Protein AF-A0A6C0HUE5-F1 (afdb_monomer)

Structure (mmCIF, N/CA/C/O backbone):
data_AF-A0A6C0HUE5-F1
#
_entry.id   AF-A0A6C0HUE5-F1
#
loop_
_atom_site.group_PDB
_atom_site.id
_atom_site.type_symbol
_atom_site.label_atom_id
_atom_site.label_alt_id
_atom_site.label_comp_id
_atom_site.label_asym_id
_atom_site.label_entity_id
_atom_site.label_seq_id
_atom_site.pdbx_PDB_ins_code
_atom_site.Cartn_x
_atom_site.Cartn_y
_atom_site.Cartn_z
_atom_site.occupancy
_atom_site.B_iso_or_equiv
_atom_site.auth_seq_id
_atom_site.auth_comp_id
_atom_site.auth_asym_id
_atom_site.auth_atom_id
_atom_site.pdbx_PDB_model_num
ATOM 1 N N . MET A 1 1 ? 18.580 1.643 -13.483 1.00 59.56 1 MET A N 1
ATOM 2 C CA . MET A 1 1 ? 17.346 1.982 -12.738 1.00 59.56 1 MET A CA 1
ATOM 3 C C . MET A 1 1 ? 17.424 1.393 -11.347 1.00 59.56 1 MET A C 1
ATOM 5 O O . MET A 1 1 ? 17.675 0.200 -11.235 1.00 59.56 1 MET A O 1
ATOM 9 N N . ASN A 1 2 ? 17.230 2.206 -10.310 1.00 81.25 2 ASN A N 1
ATOM 10 C CA . ASN A 1 2 ? 17.408 1.802 -8.913 1.00 81.25 2 ASN A CA 1
ATOM 11 C C . ASN A 1 2 ? 16.126 1.152 -8.347 1.00 81.25 2 ASN A C 1
ATOM 13 O O . ASN A 1 2 ? 15.591 1.591 -7.337 1.00 81.25 2 ASN A O 1
ATOM 17 N N . HIS A 1 3 ? 15.592 0.142 -9.043 1.00 85.12 3 HIS A N 1
ATOM 18 C CA . HIS A 1 3 ? 14.321 -0.524 -8.712 1.00 85.12 3 HIS A CA 1
ATOM 19 C C . HIS A 1 3 ? 14.335 -1.198 -7.330 1.00 85.12 3 HIS A C 1
ATOM 21 O O . HIS A 1 3 ? 13.290 -1.304 -6.695 1.00 85.12 3 HIS A O 1
ATOM 27 N N . TYR A 1 4 ? 15.523 -1.524 -6.808 1.00 90.00 4 TYR A N 1
ATOM 28 C CA . TYR A 1 4 ? 15.733 -1.958 -5.424 1.00 90.00 4 TYR A CA 1
ATOM 29 C C . TYR A 1 4 ? 15.176 -0.985 -4.373 1.00 90.00 4 TYR A C 1
ATOM 31 O O . TYR A 1 4 ? 14.902 -1.395 -3.245 1.00 90.00 4 TYR A O 1
ATOM 39 N N . ILE A 1 5 ? 14.950 0.290 -4.724 1.00 93.00 5 ILE A N 1
ATOM 40 C CA . ILE A 1 5 ? 14.251 1.239 -3.850 1.00 93.00 5 ILE A CA 1
ATOM 41 C C . ILE A 1 5 ? 12.843 0.753 -3.485 1.00 93.00 5 ILE A C 1
ATOM 43 O O . ILE A 1 5 ? 12.375 1.002 -2.377 1.00 93.00 5 ILE A O 1
ATOM 47 N N . LEU A 1 6 ? 12.170 0.017 -4.372 1.00 93.38 6 LEU A N 1
ATOM 48 C CA . LEU A 1 6 ? 10.839 -0.518 -4.103 1.00 93.38 6 LEU A CA 1
ATOM 49 C C . LEU A 1 6 ? 10.877 -1.760 -3.224 1.00 93.38 6 LEU A C 1
ATOM 51 O O . LEU A 1 6 ? 10.038 -1.880 -2.333 1.00 93.38 6 LEU A O 1
ATOM 55 N N . SER A 1 7 ? 11.909 -2.598 -3.343 1.00 92.56 7 SER A N 1
ATOM 56 C CA . SER A 1 7 ? 12.183 -3.633 -2.340 1.00 92.56 7 SER A CA 1
ATOM 57 C C . SER A 1 7 ? 12.414 -3.011 -0.959 1.00 92.56 7 SER A C 1
ATOM 59 O O . SER A 1 7 ? 11.843 -3.473 0.024 1.00 92.56 7 SER A O 1
ATOM 61 N N . ALA A 1 8 ? 13.196 -1.929 -0.881 1.00 92.12 8 ALA A N 1
ATOM 62 C CA . ALA A 1 8 ? 13.482 -1.243 0.377 1.00 92.12 8 ALA A CA 1
ATOM 63 C C . ALA A 1 8 ? 12.236 -0.570 0.977 1.00 92.12 8 ALA A C 1
ATOM 65 O O . ALA A 1 8 ? 11.944 -0.754 2.155 1.00 92.12 8 ALA A O 1
ATOM 66 N N . THR A 1 9 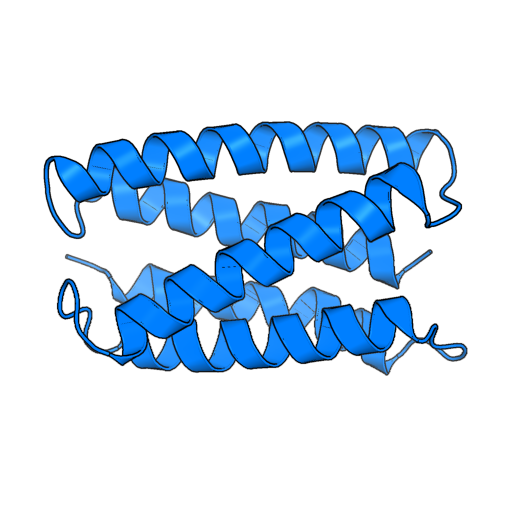? 11.463 0.172 0.182 1.00 94.56 9 THR A N 1
ATOM 67 C CA . THR A 1 9 ? 10.249 0.845 0.676 1.00 94.56 9 THR A CA 1
ATOM 68 C C . THR A 1 9 ? 9.117 -0.125 1.005 1.00 94.56 9 THR A C 1
ATOM 70 O O . THR A 1 9 ? 8.309 0.184 1.875 1.00 94.56 9 THR A O 1
ATOM 73 N N . SER A 1 10 ? 9.088 -1.325 0.416 1.00 93.69 10 SER A N 1
ATOM 74 C CA . SER A 1 10 ? 8.159 -2.390 0.834 1.00 93.69 10 SER A CA 1
ATOM 75 C C . SER A 1 10 ? 8.359 -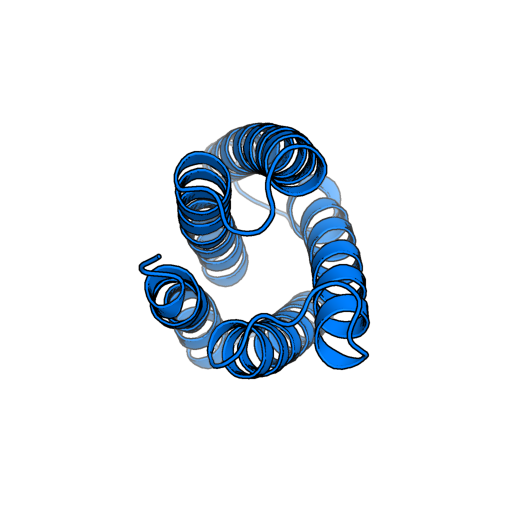2.783 2.299 1.00 93.69 10 SER A C 1
ATOM 77 O O . SER A 1 10 ? 7.400 -3.131 2.986 1.00 93.69 10 SER A O 1
ATOM 79 N N . LEU A 1 11 ? 9.585 -2.659 2.823 1.00 92.69 11 LEU A N 1
ATOM 80 C CA . LEU A 1 11 ? 9.874 -2.915 4.235 1.00 92.69 11 LEU A CA 1
ATOM 81 C C . LEU A 1 11 ? 9.232 -1.879 5.166 1.00 92.69 11 LEU A C 1
ATOM 83 O O . LEU A 1 11 ? 9.050 -2.171 6.344 1.00 92.69 11 LEU A O 1
ATOM 87 N N . PHE A 1 12 ? 8.810 -0.707 4.675 1.00 93.81 12 PHE A N 1
ATOM 88 C CA . PHE A 1 12 ? 8.047 0.241 5.495 1.00 93.81 12 PHE A CA 1
ATOM 89 C C . PHE A 1 12 ? 6.712 -0.340 5.960 1.00 93.81 12 PHE A C 1
ATOM 91 O O . PHE A 1 12 ? 6.191 0.082 6.988 1.00 93.81 12 PHE A O 1
ATOM 98 N N . LEU A 1 13 ? 6.167 -1.338 5.263 1.00 93.88 13 LEU A N 1
ATOM 99 C CA . LEU A 1 13 ? 4.965 -2.051 5.693 1.00 93.88 13 LEU A CA 1
ATOM 100 C C . LEU A 1 13 ? 5.211 -2.954 6.918 1.00 93.88 13 LEU A C 1
ATOM 102 O O . LEU A 1 13 ? 4.255 -3.435 7.521 1.00 93.88 13 LEU A O 1
ATOM 106 N N . LEU A 1 14 ? 6.464 -3.157 7.344 1.00 95.94 14 LEU A N 1
ATOM 107 C CA . LEU A 1 14 ? 6.767 -3.846 8.603 1.00 95.94 14 LEU A CA 1
ATOM 108 C C . LEU A 1 14 ? 6.405 -2.999 9.830 1.00 95.94 14 LEU A C 1
ATOM 110 O O . LEU A 1 14 ? 6.050 -3.565 10.862 1.00 95.94 14 LEU A O 1
ATOM 114 N N . PHE A 1 15 ? 6.440 -1.665 9.733 1.00 96.00 15 PHE A N 1
ATOM 115 C CA . PHE A 1 15 ? 6.060 -0.780 10.841 1.00 96.00 15 PHE A CA 1
ATOM 116 C C . PHE A 1 15 ? 4.608 -0.981 11.306 1.00 96.00 15 PHE A C 1
ATOM 118 O O . PHE A 1 15 ? 4.409 -1.244 12.493 1.00 96.00 15 PHE A O 1
ATOM 125 N N . PRO A 1 16 ? 3.583 -0.941 10.431 1.00 96.44 16 PRO A N 1
ATOM 126 C CA . PRO A 1 16 ? 2.219 -1.229 10.860 1.00 96.44 16 PRO A CA 1
ATOM 127 C C . PRO A 1 16 ? 2.061 -2.665 11.379 1.00 96.44 16 PRO A C 1
ATOM 129 O O . PRO A 1 16 ? 1.317 -2.879 12.333 1.00 96.44 16 PRO A O 1
ATOM 132 N N . LEU A 1 17 ? 2.785 -3.649 10.829 1.00 97.25 17 LEU A N 1
ATOM 133 C CA . LEU A 1 17 ? 2.762 -5.017 11.364 1.00 97.25 17 LEU A CA 1
ATOM 134 C C . LEU A 1 17 ? 3.315 -5.091 12.789 1.00 97.25 17 LEU A C 1
ATOM 136 O O . LEU A 1 17 ? 2.719 -5.751 13.638 1.00 97.25 17 LEU A O 1
ATOM 140 N N . PHE A 1 18 ? 4.408 -4.385 13.079 1.00 96.56 18 PHE A N 1
ATOM 141 C CA . PHE A 1 18 ? 4.941 -4.278 14.435 1.00 96.56 18 PHE A CA 1
ATOM 142 C C . PHE A 1 18 ? 3.893 -3.709 15.402 1.00 96.56 18 PHE A C 1
ATOM 144 O O . PHE A 1 18 ? 3.675 -4.274 16.475 1.00 96.56 18 PHE A O 1
ATOM 151 N N . THR A 1 19 ? 3.178 -2.651 15.006 1.00 95.88 19 THR A N 1
ATOM 152 C CA . THR A 1 19 ? 2.063 -2.101 15.795 1.00 95.88 19 THR A CA 1
ATOM 153 C C . THR A 1 19 ? 0.961 -3.137 16.024 1.00 95.88 19 THR A C 1
ATOM 155 O O . THR A 1 19 ? 0.513 -3.316 17.155 1.00 95.88 19 THR A O 1
ATOM 158 N N . PHE A 1 20 ? 0.553 -3.870 14.983 1.00 96.81 20 PHE A N 1
ATOM 159 C CA . PHE A 1 20 ? -0.468 -4.914 15.092 1.00 96.81 20 PHE A CA 1
ATOM 160 C C . PHE A 1 20 ? -0.068 -6.037 16.062 1.00 96.81 20 PHE A C 1
ATOM 162 O O . PHE A 1 20 ? -0.876 -6.461 16.891 1.00 96.81 20 PHE A O 1
ATOM 169 N N . PHE A 1 21 ? 1.175 -6.523 15.999 1.00 96.12 21 PHE A N 1
ATOM 170 C CA . PHE A 1 21 ? 1.621 -7.618 16.863 1.00 96.12 21 PHE A CA 1
ATOM 171 C C . PHE A 1 21 ? 1.663 -7.221 18.341 1.00 96.12 21 PHE A C 1
ATOM 173 O O . PHE A 1 21 ? 1.243 -8.022 19.181 1.00 96.12 21 PHE A O 1
ATOM 180 N N . ASN A 1 22 ? 2.063 -5.981 18.640 1.00 95.38 22 ASN A N 1
ATOM 181 C CA . ASN A 1 22 ? 2.097 -5.436 20.001 1.00 95.38 22 ASN A CA 1
ATOM 182 C C . ASN A 1 22 ? 0.713 -5.075 20.564 1.00 95.38 22 ASN A C 1
ATOM 184 O O . ASN A 1 22 ? 0.578 -4.837 21.764 1.00 95.38 22 ASN A O 1
ATOM 188 N N . LYS A 1 23 ? -0.332 -5.054 19.731 1.00 92.94 23 LYS A N 1
ATOM 189 C CA . LYS A 1 23 ? -1.701 -4.798 20.181 1.00 92.94 23 LYS A CA 1
ATOM 190 C C . LYS A 1 23 ? -2.231 -5.967 21.015 1.00 92.94 23 LYS A C 1
ATOM 192 O O . LYS A 1 23 ? -2.214 -7.117 20.566 1.00 92.94 23 LYS A O 1
ATOM 197 N N . ILE A 1 24 ? -2.751 -5.677 22.210 1.00 87.81 24 ILE A N 1
ATOM 198 C CA . ILE A 1 24 ? -3.288 -6.693 23.135 1.00 87.81 24 ILE A CA 1
ATOM 199 C C . ILE A 1 24 ? -4.578 -7.309 22.578 1.00 87.81 24 ILE A C 1
ATOM 201 O O . ILE A 1 24 ? -4.706 -8.529 22.512 1.00 87.81 24 ILE A O 1
ATOM 205 N N . GLN A 1 25 ? -5.520 -6.471 22.143 1.00 89.38 25 GLN A N 1
ATOM 206 C CA . GLN A 1 25 ? -6.795 -6.910 21.577 1.00 89.38 25 GLN A CA 1
ATOM 207 C C . GLN A 1 25 ? -6.762 -6.777 20.059 1.00 89.38 25 GLN A C 1
ATOM 209 O O . GLN A 1 25 ? -6.651 -5.673 19.535 1.00 89.38 25 GLN A O 1
ATOM 214 N N . LYS A 1 26 ? -6.854 -7.904 19.354 1.00 90.31 26 LYS A N 1
ATOM 215 C CA . LYS A 1 26 ? -6.813 -7.953 17.890 1.00 90.31 26 LYS A CA 1
ATOM 216 C C . LYS A 1 26 ? -8.217 -8.193 17.351 1.00 90.31 26 LYS A C 1
ATOM 218 O O . LYS A 1 26 ? -8.880 -9.144 17.759 1.00 90.31 26 LYS A O 1
ATOM 223 N N . ASN A 1 27 ? -8.664 -7.354 16.424 1.00 93.12 27 ASN A N 1
ATOM 224 C CA . ASN A 1 27 ? -9.916 -7.577 15.706 1.00 93.12 27 ASN A CA 1
ATOM 225 C C . ASN A 1 27 ? -9.694 -8.563 14.537 1.00 93.12 27 ASN A C 1
ATOM 227 O O . ASN A 1 27 ? -8.612 -8.602 13.943 1.00 93.12 27 ASN A O 1
ATOM 231 N N . ILE A 1 28 ? -10.715 -9.346 14.168 1.00 95.44 28 ILE A N 1
ATOM 232 C CA . ILE A 1 28 ? -10.674 -10.215 12.983 1.00 95.44 28 ILE A CA 1
ATOM 233 C C . ILE A 1 28 ? -10.357 -9.428 11.704 1.00 95.44 28 ILE A C 1
ATOM 235 O O . ILE A 1 28 ? -9.526 -9.870 10.914 1.00 95.44 28 ILE A O 1
ATOM 239 N N . TYR A 1 29 ? -10.923 -8.230 11.528 1.00 96.62 29 TYR A N 1
ATOM 240 C CA . TYR A 1 29 ? -10.642 -7.395 10.357 1.00 96.62 29 TYR A CA 1
ATOM 241 C C . TYR A 1 29 ? -9.188 -6.910 10.338 1.00 96.62 29 TYR A C 1
ATOM 243 O O . TYR A 1 29 ? -8.543 -6.927 9.293 1.00 96.62 29 TYR A O 1
ATOM 251 N N . GLU A 1 30 ? -8.632 -6.550 11.496 1.00 95.94 30 GLU A N 1
ATOM 252 C CA . GLU A 1 30 ? -7.217 -6.173 11.617 1.00 95.94 30 GLU A CA 1
ATOM 253 C C . GLU A 1 30 ? -6.298 -7.353 11.330 1.00 95.94 30 GLU A C 1
ATOM 255 O O . GLU A 1 30 ? -5.267 -7.189 10.689 1.00 95.94 30 GLU A O 1
ATOM 260 N N . THR A 1 31 ? -6.699 -8.548 11.761 1.00 96.94 31 THR A N 1
ATOM 261 C CA . THR A 1 31 ? -5.959 -9.787 11.516 1.00 96.94 31 THR A CA 1
ATOM 262 C C . THR A 1 31 ? -5.931 -10.122 10.025 1.00 96.94 31 THR A C 1
ATOM 264 O O . THR A 1 31 ? -4.876 -10.462 9.493 1.00 96.94 31 THR A O 1
ATOM 267 N N . ILE A 1 32 ? -7.059 -9.956 9.325 1.00 97.94 32 ILE A N 1
ATOM 268 C CA . ILE A 1 32 ? -7.131 -10.101 7.865 1.00 97.94 32 ILE A CA 1
ATOM 269 C C . ILE A 1 32 ? -6.247 -9.051 7.180 1.00 97.94 32 ILE A C 1
ATOM 271 O O . ILE A 1 32 ? -5.446 -9.405 6.316 1.00 97.94 32 ILE A O 1
ATOM 275 N N . LEU A 1 33 ? -6.333 -7.779 7.590 1.00 97.31 33 LEU A N 1
ATOM 276 C CA . LEU A 1 33 ? -5.505 -6.706 7.032 1.00 97.31 33 LEU A CA 1
ATOM 277 C C . LEU A 1 33 ? -4.006 -6.964 7.249 1.00 97.31 33 LEU A C 1
ATOM 279 O O . LEU A 1 33 ? -3.214 -6.775 6.330 1.00 97.31 33 LEU A O 1
ATOM 283 N N . ALA A 1 34 ? -3.608 -7.433 8.433 1.00 97.75 34 ALA A N 1
ATOM 284 C CA . ALA A 1 34 ? -2.227 -7.799 8.730 1.00 97.75 34 ALA A CA 1
ATOM 285 C C . ALA A 1 34 ? -1.750 -8.977 7.864 1.00 97.75 34 ALA A C 1
ATOM 287 O O . ALA A 1 34 ? -0.652 -8.928 7.312 1.00 97.75 34 ALA A O 1
ATOM 288 N N . GLY A 1 35 ? -2.584 -10.004 7.673 1.00 98.06 35 GLY A N 1
ATOM 289 C CA . GLY A 1 35 ? -2.283 -11.113 6.763 1.00 98.06 35 GLY A CA 1
ATOM 290 C C . GLY A 1 35 ? -2.086 -10.650 5.316 1.00 98.06 35 GLY A C 1
ATOM 291 O O . GLY A 1 35 ? -1.115 -11.032 4.665 1.00 98.06 35 GLY A O 1
ATOM 292 N N . LEU A 1 36 ? -2.959 -9.763 4.835 1.00 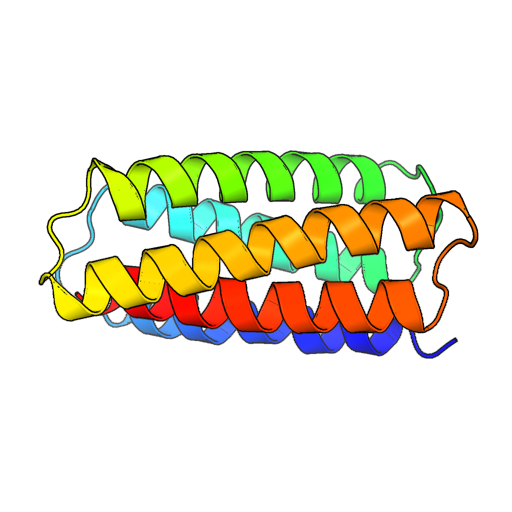97.94 36 LEU A N 1
ATOM 293 C CA . LEU A 1 36 ? -2.847 -9.143 3.514 1.00 97.94 36 LEU A CA 1
ATOM 294 C C . LEU A 1 36 ? -1.558 -8.317 3.366 1.00 97.94 36 LEU A C 1
ATOM 296 O O . LEU A 1 36 ? -0.879 -8.422 2.345 1.00 97.94 36 LEU A O 1
ATOM 300 N N . LEU A 1 37 ? -1.169 -7.552 4.392 1.00 97.06 37 LEU A N 1
ATOM 301 C CA . LEU A 1 37 ? 0.099 -6.817 4.408 1.00 97.06 37 LEU A CA 1
ATOM 302 C C . LEU A 1 37 ? 1.312 -7.748 4.325 1.00 97.06 37 LEU A C 1
ATOM 304 O O . LEU A 1 37 ? 2.221 -7.466 3.550 1.00 97.06 37 LEU A O 1
ATOM 308 N N . ILE A 1 38 ? 1.324 -8.863 5.062 1.00 97.88 38 ILE A N 1
ATOM 309 C CA . ILE A 1 38 ? 2.407 -9.858 4.977 1.00 97.88 38 ILE A CA 1
ATOM 310 C C . ILE A 1 38 ? 2.522 -10.398 3.547 1.00 97.88 38 ILE A C 1
ATOM 312 O O . ILE A 1 38 ? 3.624 -10.450 3.001 1.00 97.88 38 ILE A O 1
ATOM 316 N N . ILE A 1 39 ? 1.396 -10.753 2.920 1.00 97.69 39 ILE A N 1
ATOM 317 C CA . ILE A 1 39 ? 1.382 -11.241 1.535 1.00 97.69 39 ILE A CA 1
ATOM 318 C C . ILE A 1 39 ? 1.938 -10.178 0.578 1.00 97.69 39 ILE A C 1
ATOM 320 O O . ILE A 1 39 ? 2.800 -10.501 -0.237 1.00 97.69 39 ILE A O 1
ATOM 324 N N . ASN A 1 40 ? 1.512 -8.916 0.705 1.00 96.75 40 ASN A N 1
ATOM 325 C CA . ASN A 1 40 ? 2.025 -7.827 -0.132 1.00 96.75 40 ASN A CA 1
ATOM 326 C C . AS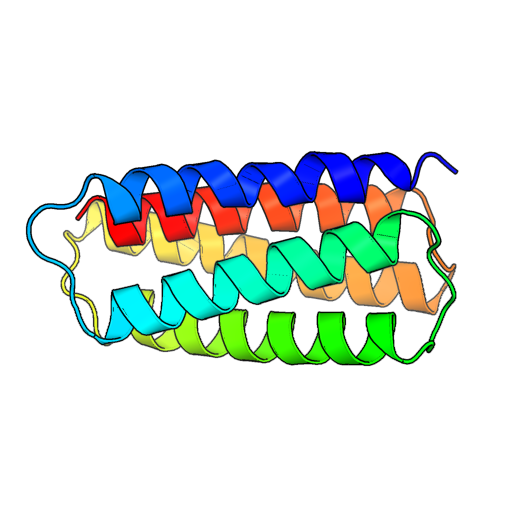N A 1 40 ? 3.527 -7.610 0.057 1.00 96.75 40 ASN A C 1
ATOM 328 O O . ASN A 1 40 ? 4.230 -7.419 -0.925 1.00 96.75 40 ASN A O 1
ATOM 332 N N . ILE A 1 41 ? 4.041 -7.660 1.291 1.00 96.50 41 ILE A N 1
ATOM 333 C CA . ILE A 1 41 ? 5.482 -7.510 1.544 1.00 96.50 41 ILE A CA 1
ATOM 334 C C . ILE A 1 41 ? 6.258 -8.608 0.826 1.00 96.50 41 ILE A C 1
ATOM 336 O O . ILE A 1 41 ? 7.234 -8.314 0.143 1.00 96.50 41 ILE A O 1
ATOM 340 N N . LEU A 1 42 ? 5.825 -9.865 0.956 1.00 96.31 42 LEU A N 1
ATOM 341 C CA . LEU A 1 42 ? 6.501 -10.997 0.327 1.00 96.31 42 LEU A CA 1
ATOM 342 C C . LEU A 1 42 ? 6.460 -10.899 -1.202 1.00 96.31 42 LEU A C 1
ATOM 344 O O . LEU A 1 42 ? 7.499 -11.035 -1.845 1.00 96.31 42 LEU A O 1
ATOM 348 N N . LEU A 1 43 ? 5.285 -10.643 -1.785 1.00 96.12 43 LEU A N 1
ATOM 349 C CA . LEU A 1 43 ? 5.120 -10.543 -3.237 1.00 96.12 43 LEU A CA 1
ATOM 350 C C . LEU A 1 43 ? 5.877 -9.347 -3.817 1.00 96.12 43 LEU A C 1
ATOM 352 O O . LEU A 1 43 ? 6.628 -9.526 -4.775 1.00 96.12 43 LEU A O 1
ATOM 356 N N . SER A 1 44 ? 5.745 -8.172 -3.204 1.00 94.56 44 SER A N 1
ATOM 357 C CA . SER A 1 44 ? 6.416 -6.949 -3.642 1.00 94.56 44 SER A CA 1
ATOM 358 C C . SER A 1 44 ? 7.935 -7.090 -3.519 1.00 94.56 44 SER A C 1
ATOM 360 O O . SER A 1 44 ? 8.667 -6.796 -4.462 1.00 94.56 44 SER A O 1
ATOM 362 N N . PHE A 1 45 ? 8.445 -7.656 -2.418 1.00 93.38 45 PHE A N 1
ATOM 363 C CA . PHE A 1 45 ? 9.881 -7.900 -2.265 1.00 93.38 45 PHE A CA 1
ATOM 364 C C . PHE A 1 45 ? 10.413 -8.887 -3.314 1.00 93.38 45 PHE A C 1
ATOM 366 O O . PHE A 1 45 ? 11.411 -8.591 -3.971 1.00 93.38 45 PHE A O 1
ATOM 373 N N . LEU A 1 46 ? 9.734 -10.024 -3.520 1.00 93.12 46 LEU A N 1
ATOM 374 C CA . LEU A 1 46 ? 10.104 -11.013 -4.542 1.00 93.12 46 LEU A CA 1
ATOM 375 C C . LEU A 1 46 ? 10.079 -10.419 -5.953 1.00 93.12 46 LEU A C 1
ATOM 377 O O . LEU A 1 46 ? 10.960 -10.708 -6.761 1.00 93.12 46 LEU A O 1
ATOM 381 N N . PHE A 1 47 ? 9.082 -9.587 -6.246 1.00 95.25 47 PHE A N 1
ATOM 382 C CA . PHE A 1 47 ? 8.937 -8.942 -7.540 1.00 95.25 47 PHE A CA 1
ATOM 383 C C . PHE A 1 47 ? 10.033 -7.904 -7.795 1.00 95.25 47 PHE A C 1
ATOM 385 O O . PHE A 1 47 ? 10.691 -7.942 -8.835 1.00 95.25 47 PHE A O 1
ATOM 392 N N . TRP A 1 48 ? 10.274 -7.002 -6.843 1.00 94.88 48 TRP A N 1
ATOM 393 C CA . TRP A 1 48 ? 11.200 -5.887 -7.029 1.00 94.88 48 TRP A CA 1
ATOM 394 C C . TRP A 1 48 ? 12.679 -6.278 -6.977 1.00 94.88 48 TRP A C 1
ATOM 396 O O . TRP A 1 48 ? 13.512 -5.462 -7.351 1.00 94.88 48 TRP A O 1
ATOM 406 N N . ILE A 1 49 ? 13.028 -7.515 -6.602 1.00 92.31 49 ILE A N 1
ATOM 407 C CA . ILE A 1 49 ? 14.388 -8.049 -6.812 1.00 92.31 49 ILE A CA 1
ATOM 408 C C . ILE A 1 49 ? 14.696 -8.206 -8.308 1.00 92.31 49 ILE A C 1
ATOM 410 O O . ILE A 1 49 ? 15.835 -8.011 -8.726 1.00 92.31 49 ILE A O 1
ATOM 414 N N . ASN A 1 50 ? 13.698 -8.570 -9.119 1.00 93.25 50 ASN A N 1
ATOM 415 C CA . ASN A 1 50 ? 13.851 -8.747 -10.560 1.00 93.25 50 ASN A CA 1
ATOM 416 C C . ASN A 1 50 ? 12.534 -8.396 -11.286 1.00 93.25 50 ASN A C 1
ATOM 418 O O . ASN A 1 50 ? 11.731 -9.292 -11.578 1.00 93.25 50 ASN A O 1
ATOM 422 N N . PRO A 1 51 ? 12.283 -7.101 -11.563 1.00 92.69 51 PRO A N 1
ATOM 423 C CA . PRO A 1 51 ? 10.977 -6.611 -11.999 1.00 92.69 51 PRO A CA 1
ATOM 424 C C . PRO A 1 51 ? 10.711 -6.900 -13.483 1.00 92.69 51 PRO A C 1
ATOM 426 O O . PRO A 1 51 ? 10.813 -6.029 -14.352 1.00 92.69 51 PRO A O 1
ATOM 429 N N . ILE A 1 52 ? 10.337 -8.147 -13.774 1.00 93.88 52 ILE A N 1
ATOM 430 C CA . ILE A 1 52 ? 9.901 -8.586 -15.103 1.00 93.88 52 ILE A CA 1
ATOM 431 C C . ILE A 1 52 ? 8.428 -8.211 -15.297 1.00 93.88 52 ILE A C 1
ATOM 433 O O . ILE A 1 52 ? 7.544 -8.696 -14.584 1.00 93.88 52 ILE A O 1
ATOM 437 N N . GLU A 1 53 ? 8.148 -7.363 -16.286 1.00 93.00 53 GLU A N 1
ATOM 438 C CA . GLU A 1 53 ? 6.788 -6.921 -16.594 1.00 93.00 53 GLU A CA 1
ATOM 439 C C . GLU A 1 53 ? 5.861 -8.117 -16.899 1.00 93.00 53 GLU A C 1
ATOM 441 O O . GLU A 1 53 ? 6.255 -9.096 -17.530 1.00 93.00 53 GLU A O 1
ATOM 446 N N . LYS A 1 54 ? 4.602 -8.041 -16.442 1.00 92.06 54 LYS A N 1
ATOM 447 C CA . LYS A 1 54 ? 3.536 -9.043 -16.639 1.00 92.06 54 LYS A CA 1
ATOM 448 C C . LYS A 1 54 ? 3.881 -10.493 -16.246 1.00 92.06 54 LYS A C 1
ATOM 450 O O . LYS A 1 54 ? 3.114 -11.400 -16.586 1.00 92.06 54 LYS A O 1
ATOM 455 N N . CYS A 1 55 ? 4.964 -10.730 -15.503 1.00 95.06 55 CYS A N 1
ATOM 456 C CA . CYS A 1 55 ? 5.273 -12.050 -14.962 1.00 95.06 55 CYS A CA 1
ATOM 457 C C . CYS A 1 55 ? 4.220 -12.483 -13.924 1.00 95.06 55 CYS A C 1
ATOM 459 O O . CYS A 1 55 ? 3.391 -11.688 -13.470 1.00 95.06 55 CYS A O 1
ATOM 461 N N . PHE A 1 56 ? 4.227 -13.761 -13.547 1.00 96.19 56 PHE A N 1
ATOM 462 C CA . PHE A 1 56 ? 3.250 -14.298 -12.598 1.00 96.19 56 PHE A CA 1
ATOM 463 C C . PHE A 1 56 ? 3.273 -13.560 -11.248 1.00 96.19 56 PHE A C 1
ATOM 465 O O . PHE A 1 56 ? 2.219 -13.158 -10.760 1.00 96.19 56 PHE A O 1
ATOM 472 N N . VAL A 1 57 ? 4.467 -13.306 -10.699 1.00 96.62 57 VAL A N 1
ATOM 473 C CA . VAL A 1 57 ? 4.634 -12.598 -9.417 1.00 96.62 57 VAL A CA 1
ATOM 474 C C . VAL A 1 57 ? 4.119 -11.161 -9.510 1.00 96.62 57 VAL A C 1
ATOM 476 O O . VAL A 1 57 ? 3.367 -10.744 -8.641 1.00 96.62 57 VAL A O 1
ATOM 479 N N . HIS A 1 58 ? 4.415 -10.444 -10.599 1.00 94.44 58 HIS A N 1
ATOM 480 C CA . HIS A 1 58 ? 3.893 -9.093 -10.840 1.00 94.44 58 HIS A CA 1
ATOM 481 C C . HIS A 1 58 ? 2.357 -9.063 -10.850 1.00 94.44 58 HIS A C 1
ATOM 483 O O . HIS A 1 58 ? 1.732 -8.193 -10.246 1.00 94.44 58 HIS A O 1
ATOM 489 N N . LYS A 1 59 ? 1.720 -10.034 -11.518 1.00 95.56 59 LYS A N 1
ATOM 490 C CA . LYS A 1 59 ? 0.253 -10.124 -11.548 1.00 95.56 59 LYS A CA 1
ATOM 491 C C . LYS A 1 59 ? -0.320 -10.379 -10.156 1.00 95.56 59 LYS A C 1
ATOM 493 O O . LYS A 1 59 ? -1.308 -9.744 -9.798 1.00 95.56 59 LYS A O 1
ATOM 498 N N . LEU A 1 60 ? 0.284 -11.287 -9.387 1.00 97.31 60 LEU A N 1
ATOM 499 C CA . LEU A 1 60 ? -0.147 -11.564 -8.017 1.00 97.31 60 LEU A CA 1
ATOM 500 C C . LEU A 1 60 ? 0.026 -10.345 -7.112 1.00 97.31 60 LEU A C 1
ATOM 502 O O . LEU A 1 60 ? -0.926 -9.984 -6.427 1.00 97.31 60 LEU A O 1
ATOM 506 N N . ASP A 1 61 ? 1.187 -9.693 -7.151 1.00 95.25 61 ASP A N 1
ATOM 507 C CA . ASP A 1 61 ? 1.474 -8.476 -6.387 1.00 95.25 61 ASP A CA 1
ATOM 508 C C . ASP A 1 61 ? 0.420 -7.392 -6.657 1.00 95.25 61 ASP A C 1
ATOM 510 O O . ASP A 1 61 ? -0.237 -6.894 -5.742 1.00 95.25 61 ASP A O 1
ATOM 514 N N . GLY A 1 62 ? 0.122 -7.132 -7.934 1.00 93.94 62 GLY A N 1
ATOM 515 C CA . GLY A 1 62 ? -0.913 -6.176 -8.322 1.00 93.94 62 GLY A CA 1
ATOM 516 C C . GLY A 1 62 ? -2.335 -6.569 -7.891 1.00 93.94 62 GLY A C 1
ATOM 517 O O . GLY A 1 62 ? -3.150 -5.689 -7.603 1.00 93.94 62 GLY A O 1
ATOM 518 N N . ILE A 1 63 ? -2.669 -7.864 -7.849 1.00 96.38 63 ILE A N 1
ATOM 519 C CA . ILE A 1 63 ? -3.981 -8.348 -7.384 1.00 96.38 63 ILE A CA 1
ATOM 520 C C . ILE A 1 63 ? -4.104 -8.176 -5.869 1.00 96.38 63 ILE A C 1
ATOM 522 O O . ILE A 1 63 ? -5.065 -7.563 -5.400 1.00 96.38 63 ILE A O 1
ATOM 526 N N . PHE A 1 64 ? -3.135 -8.684 -5.107 1.00 97.31 64 PHE A N 1
ATOM 527 C CA . PHE A 1 64 ? -3.161 -8.610 -3.649 1.00 97.31 64 PHE A CA 1
ATOM 528 C C . PHE A 1 64 ? -3.042 -7.170 -3.152 1.00 97.31 64 PHE A C 1
ATOM 530 O O . PHE A 1 64 ? -3.776 -6.801 -2.234 1.00 97.31 64 PHE A O 1
ATOM 537 N N . GLY A 1 65 ? -2.262 -6.317 -3.822 1.00 94.94 65 GLY A N 1
ATOM 538 C CA . GLY A 1 65 ? -2.212 -4.885 -3.538 1.00 94.94 65 GLY A CA 1
ATOM 539 C C . GLY A 1 65 ? -3.585 -4.214 -3.666 1.00 94.94 65 GLY A C 1
ATOM 540 O O . GLY A 1 65 ? -4.003 -3.487 -2.765 1.00 94.94 65 GLY A O 1
ATOM 541 N N . LYS A 1 66 ? -4.350 -4.517 -4.727 1.00 95.44 66 LYS A N 1
ATOM 542 C CA . LYS A 1 66 ? -5.716 -3.987 -4.918 1.00 95.44 66 LYS A CA 1
ATOM 543 C C . LYS A 1 66 ? -6.704 -4.525 -3.888 1.00 95.44 66 LYS A C 1
ATOM 545 O O . LYS A 1 66 ? -7.470 -3.743 -3.332 1.00 95.44 66 LYS A O 1
ATOM 550 N N . ILE A 1 67 ? -6.681 -5.832 -3.615 1.00 97.44 67 ILE A N 1
ATOM 551 C CA . ILE A 1 67 ? -7.536 -6.451 -2.586 1.00 97.44 67 ILE A CA 1
ATOM 552 C C . ILE A 1 67 ? -7.272 -5.792 -1.231 1.00 97.44 67 ILE A C 1
ATOM 554 O O . ILE A 1 67 ? -8.207 -5.386 -0.544 1.00 97.44 67 ILE A O 1
ATOM 558 N N . SER A 1 68 ? -5.998 -5.631 -0.883 1.00 96.31 68 SER A N 1
ATOM 559 C CA . SER A 1 68 ? -5.567 -5.013 0.369 1.00 96.31 68 SER A CA 1
ATOM 560 C C . SER A 1 68 ? -5.997 -3.564 0.459 1.00 96.31 68 SER A C 1
ATOM 562 O O . SER A 1 68 ? -6.511 -3.149 1.491 1.00 96.31 68 SER A O 1
ATOM 564 N N . PHE A 1 69 ? -5.847 -2.807 -0.627 1.00 95.00 69 PHE A N 1
ATOM 565 C CA . PHE A 1 69 ? -6.270 -1.417 -0.678 1.00 95.00 69 PHE A CA 1
ATOM 566 C C . PHE A 1 69 ? -7.787 -1.271 -0.504 1.00 95.00 69 PHE A C 1
ATOM 568 O O . PHE A 1 69 ? -8.234 -0.454 0.300 1.00 95.00 69 PHE A O 1
ATOM 575 N N . VAL A 1 70 ? -8.591 -2.088 -1.192 1.00 96.44 70 VAL A N 1
ATOM 576 C CA . VAL A 1 70 ? -10.057 -2.069 -1.052 1.00 96.44 70 VAL A CA 1
ATOM 577 C C . VAL A 1 70 ? -10.471 -2.453 0.366 1.00 96.44 70 VAL A C 1
ATOM 579 O O . VAL A 1 70 ? -11.268 -1.746 0.984 1.00 96.44 70 VAL A O 1
ATOM 582 N N . PHE A 1 71 ? -9.901 -3.533 0.904 1.00 97.06 71 PHE A N 1
ATOM 583 C CA . PHE A 1 71 ? -10.197 -3.992 2.256 1.00 97.06 71 PHE A CA 1
ATOM 584 C C . PHE A 1 71 ? -9.824 -2.940 3.303 1.00 97.06 71 PHE A C 1
ATOM 586 O O . PHE A 1 71 ? -10.648 -2.608 4.152 1.00 97.06 71 PHE A O 1
ATOM 593 N N . PHE A 1 72 ? -8.618 -2.371 3.205 1.00 95.12 72 PHE A N 1
ATOM 594 C CA . PHE A 1 72 ? -8.167 -1.259 4.037 1.00 95.12 72 PHE A CA 1
ATOM 595 C C . PHE A 1 72 ? -9.160 -0.095 3.989 1.00 95.12 72 PHE A C 1
ATOM 597 O O . PHE A 1 72 ? -9.588 0.392 5.027 1.00 95.12 72 PHE A O 1
ATOM 604 N N . SER A 1 73 ? -9.573 0.316 2.792 1.00 94.62 73 SER A N 1
ATOM 605 C CA . SER A 1 73 ? -10.449 1.477 2.612 1.00 94.62 73 SER A CA 1
ATOM 606 C C . SER A 1 73 ? -11.808 1.274 3.272 1.00 94.62 73 SER A C 1
ATOM 608 O O . SER A 1 73 ? -12.277 2.142 4.004 1.00 94.62 73 SER A O 1
ATOM 610 N N . ILE A 1 74 ? -12.424 0.107 3.063 1.00 96.00 74 ILE A N 1
ATOM 611 C CA . ILE A 1 74 ? -13.713 -0.231 3.674 1.00 96.00 74 ILE A CA 1
ATOM 612 C C . ILE A 1 74 ? -13.561 -0.329 5.192 1.00 96.00 74 ILE A C 1
ATOM 614 O O . ILE A 1 74 ? -14.315 0.302 5.933 1.00 96.00 74 ILE A O 1
ATOM 618 N N . TYR A 1 75 ? -12.577 -1.095 5.664 1.00 95.75 75 TYR A N 1
ATOM 619 C CA . TYR A 1 75 ? -12.396 -1.322 7.088 1.00 95.75 75 TYR A CA 1
ATOM 620 C C . TYR A 1 75 ? -12.070 -0.022 7.828 1.00 95.75 75 TYR A C 1
ATOM 622 O O . TYR A 1 75 ? -12.814 0.368 8.721 1.00 95.75 75 TYR A O 1
ATOM 630 N N . THR A 1 76 ? -11.009 0.680 7.440 1.00 93.38 76 THR A N 1
ATOM 631 C CA . THR A 1 76 ? -10.513 1.857 8.158 1.00 93.38 76 THR A CA 1
ATOM 632 C C . THR A 1 76 ? -11.458 3.052 8.060 1.00 93.38 76 THR A C 1
ATOM 634 O O . THR A 1 76 ? -11.648 3.749 9.052 1.00 93.38 76 THR A O 1
ATOM 637 N N . LEU A 1 77 ? -12.049 3.325 6.890 1.00 93.56 77 LEU A N 1
ATOM 638 C CA . LEU A 1 77 ? -12.846 4.545 6.704 1.00 93.56 77 LEU A CA 1
ATOM 639 C C . LEU A 1 77 ? -14.317 4.370 7.098 1.00 93.56 77 LEU A C 1
ATOM 641 O O . LEU A 1 77 ? -14.956 5.352 7.493 1.00 93.56 77 LEU A O 1
ATOM 645 N N . LEU A 1 78 ? -14.868 3.156 6.974 1.00 94.19 78 LEU A N 1
ATOM 646 C CA . LEU A 1 78 ? -16.309 2.918 7.127 1.00 94.19 78 LEU A CA 1
ATOM 647 C C . LEU A 1 78 ? -16.666 2.079 8.354 1.00 94.19 78 LEU A C 1
ATOM 649 O O . LEU A 1 78 ? -17.681 2.363 8.982 1.00 94.19 78 LEU A O 1
ATOM 653 N N . ILE A 1 79 ? -15.872 1.056 8.684 1.00 94.75 79 ILE A N 1
ATOM 654 C CA . ILE A 1 79 ? -16.216 0.088 9.740 1.00 94.75 79 ILE A CA 1
ATOM 655 C C . ILE A 1 79 ? -15.565 0.453 11.070 1.00 94.75 79 ILE A C 1
ATOM 657 O O . ILE A 1 79 ? -16.209 0.386 12.114 1.00 94.75 79 ILE A O 1
ATOM 661 N N . LYS A 1 80 ? -14.274 0.780 11.046 1.00 93.44 80 LYS A N 1
ATOM 662 C CA . LYS A 1 80 ? -13.500 1.030 12.250 1.00 93.44 80 LYS A CA 1
ATOM 663 C C . LYS A 1 80 ? -13.951 2.337 12.890 1.00 93.44 80 LYS A C 1
ATOM 665 O O . LYS A 1 80 ? -13.974 3.383 12.238 1.00 93.44 80 LYS A O 1
ATOM 670 N N . ASP A 1 81 ? -14.271 2.257 14.174 1.00 92.00 81 ASP A N 1
ATOM 671 C CA . ASP A 1 81 ? -14.535 3.439 14.975 1.00 92.00 81 ASP A CA 1
ATOM 672 C C . ASP A 1 81 ? -13.201 4.122 15.297 1.00 92.00 81 ASP A C 1
ATOM 674 O O . ASP A 1 81 ? -12.306 3.526 15.897 1.00 92.00 81 ASP A O 1
ATOM 678 N N . LEU A 1 82 ? -13.031 5.334 14.783 1.00 91.75 82 LEU A N 1
ATOM 679 C CA . LEU A 1 82 ? -11.821 6.139 14.899 1.00 91.75 82 LEU A CA 1
ATOM 680 C C . LEU A 1 82 ? -12.236 7.531 15.349 1.00 91.75 82 LEU A C 1
ATOM 682 O O . LEU A 1 82 ? -13.197 8.083 14.802 1.00 91.75 82 LEU A O 1
ATOM 686 N N . ASP A 1 83 ? -11.459 8.142 16.246 1.00 93.69 83 ASP A N 1
ATOM 687 C CA . ASP A 1 83 ? -11.688 9.546 16.580 1.00 93.69 83 ASP A CA 1
ATOM 688 C C . ASP A 1 83 ? -11.632 10.407 15.317 1.00 93.69 83 ASP A C 1
ATOM 690 O O . ASP A 1 83 ? -10.875 10.148 14.373 1.00 93.69 83 ASP A O 1
ATOM 694 N N . TYR A 1 84 ? -12.410 11.486 15.327 1.00 92.06 84 TYR A N 1
ATOM 695 C CA . TYR A 1 84 ? -12.616 12.344 14.164 1.00 92.06 84 TYR A CA 1
ATOM 696 C C . TYR A 1 84 ? -11.306 12.820 13.511 1.00 92.06 84 TYR A C 1
ATOM 698 O O . TYR A 1 84 ? -11.179 12.801 12.286 1.00 92.06 84 TYR A O 1
ATOM 706 N N . ILE A 1 85 ? -10.306 13.190 14.321 1.00 93.81 85 ILE A N 1
ATOM 707 C CA . ILE A 1 85 ? -8.994 13.643 13.835 1.00 93.81 85 ILE A CA 1
ATOM 708 C C . ILE A 1 85 ? -8.268 12.512 13.092 1.00 93.81 85 ILE A C 1
ATOM 710 O O . ILE A 1 85 ? -7.781 12.719 11.982 1.00 93.81 85 ILE A O 1
ATOM 714 N N . PHE A 1 86 ? -8.233 11.301 13.654 1.00 93.06 86 PHE A N 1
ATOM 715 C CA . PHE A 1 86 ? -7.586 10.154 13.011 1.00 93.06 86 PHE A CA 1
ATOM 716 C C . PHE A 1 86 ? -8.321 9.717 11.748 1.00 93.06 86 PHE A C 1
ATOM 718 O O . PHE A 1 86 ? -7.681 9.396 10.746 1.00 93.06 86 PHE A O 1
ATOM 725 N N . LYS A 1 87 ? -9.656 9.771 11.759 1.00 92.88 87 LYS A N 1
ATOM 726 C CA . LYS A 1 87 ? -10.474 9.493 10.578 1.00 92.88 87 LYS A CA 1
ATOM 727 C C . LYS A 1 87 ? -10.187 10.486 9.450 1.00 92.88 87 LYS A C 1
ATOM 729 O O . LYS A 1 87 ? -10.031 10.066 8.304 1.00 92.88 87 LYS A O 1
ATOM 734 N N . LEU A 1 88 ? -10.047 11.777 9.763 1.00 94.25 88 LEU A N 1
ATOM 735 C CA . LEU A 1 88 ? -9.661 12.806 8.793 1.00 94.25 88 LEU A CA 1
ATOM 736 C C . LEU A 1 88 ? -8.262 12.548 8.213 1.00 94.25 88 LEU A C 1
ATOM 738 O O . LEU A 1 88 ? -8.085 12.612 6.997 1.00 94.25 88 LEU A O 1
ATOM 742 N N . ILE A 1 89 ? -7.281 12.202 9.053 1.00 95.25 89 ILE A N 1
ATOM 743 C CA . ILE A 1 89 ? -5.929 11.854 8.590 1.00 95.25 89 ILE A CA 1
ATOM 744 C C . ILE A 1 89 ? -5.977 10.634 7.660 1.00 95.25 89 ILE A C 1
ATOM 746 O O . ILE A 1 89 ? -5.381 10.666 6.584 1.00 95.25 89 ILE A O 1
ATOM 750 N N . CYS A 1 90 ? -6.737 9.591 8.011 1.00 94.50 90 CYS A N 1
ATOM 751 C CA . CYS A 1 90 ? -6.904 8.412 7.158 1.00 94.50 90 CYS A CA 1
ATOM 752 C C . CYS A 1 90 ? -7.536 8.763 5.802 1.00 94.50 90 CYS A C 1
ATOM 754 O O . CYS A 1 90 ? -7.099 8.237 4.780 1.00 94.50 90 CYS A O 1
ATOM 756 N N . TRP A 1 91 ? -8.504 9.684 5.763 1.00 94.81 91 TRP A N 1
ATOM 757 C CA . TRP A 1 91 ? -9.091 10.192 4.517 1.00 94.81 91 TRP A CA 1
ATOM 758 C C . TRP A 1 91 ? -8.089 10.954 3.642 1.00 94.81 91 TRP A C 1
ATOM 760 O O . TRP A 1 91 ? -8.058 10.764 2.422 1.00 94.81 91 TRP A O 1
ATOM 770 N N . ILE A 1 92 ? -7.244 11.788 4.252 1.00 96.44 92 ILE A N 1
ATOM 771 C CA . ILE A 1 92 ? -6.170 12.498 3.546 1.00 96.44 92 ILE A CA 1
ATOM 772 C C . ILE A 1 92 ? -5.177 11.487 2.965 1.00 96.44 92 ILE A C 1
ATOM 774 O O . ILE A 1 92 ? -4.888 11.535 1.768 1.00 96.44 92 ILE A O 1
ATOM 778 N N . CYS A 1 93 ? -4.711 10.529 3.775 1.00 96.50 93 CYS A N 1
ATOM 779 C CA . CYS A 1 93 ? -3.835 9.456 3.312 1.00 96.50 93 CYS A CA 1
ATOM 780 C C . CYS A 1 93 ? -4.475 8.681 2.157 1.00 96.50 93 CYS A C 1
ATOM 782 O O . CYS A 1 93 ? -3.835 8.506 1.128 1.00 96.50 93 CYS A O 1
ATOM 784 N N . PHE A 1 94 ? -5.740 8.274 2.281 1.00 95.94 94 PHE A N 1
ATOM 785 C CA . PHE A 1 94 ? -6.465 7.555 1.233 1.00 95.94 94 PHE A CA 1
ATOM 786 C C . PHE A 1 94 ? -6.503 8.330 -0.091 1.00 95.94 94 PHE A C 1
ATOM 788 O O . PHE A 1 94 ? -6.212 7.768 -1.146 1.00 95.94 94 PHE A O 1
ATOM 795 N N . THR A 1 95 ? -6.784 9.632 -0.040 1.00 96.81 95 THR A N 1
ATOM 796 C CA . THR A 1 95 ? -6.822 10.491 -1.234 1.00 96.81 95 THR A CA 1
ATOM 797 C C . THR A 1 95 ? -5.449 10.586 -1.902 1.00 96.81 95 THR A C 1
ATOM 799 O O . THR A 1 95 ? -5.336 10.457 -3.122 1.00 96.81 95 THR A O 1
ATOM 802 N N . ILE A 1 96 ? -4.388 10.752 -1.106 1.00 97.56 96 ILE A N 1
ATOM 803 C CA . ILE A 1 96 ? -3.007 10.774 -1.605 1.00 97.56 96 ILE A CA 1
ATOM 804 C C . ILE A 1 96 ? -2.633 9.420 -2.219 1.00 97.56 96 ILE A C 1
ATOM 806 O O . ILE A 1 96 ? -2.058 9.373 -3.303 1.00 97.56 96 ILE A O 1
ATOM 810 N N . ILE A 1 97 ? -2.995 8.316 -1.564 1.00 97.19 97 ILE A N 1
ATOM 811 C CA . ILE A 1 97 ? -2.734 6.955 -2.040 1.00 97.19 97 ILE A CA 1
ATOM 812 C C . ILE A 1 97 ? -3.415 6.715 -3.394 1.00 97.19 97 ILE A C 1
ATOM 814 O O . ILE A 1 97 ? -2.763 6.212 -4.308 1.00 97.19 97 ILE A O 1
ATOM 818 N N . LEU A 1 98 ? -4.680 7.123 -3.560 1.00 96.12 98 LEU A N 1
ATOM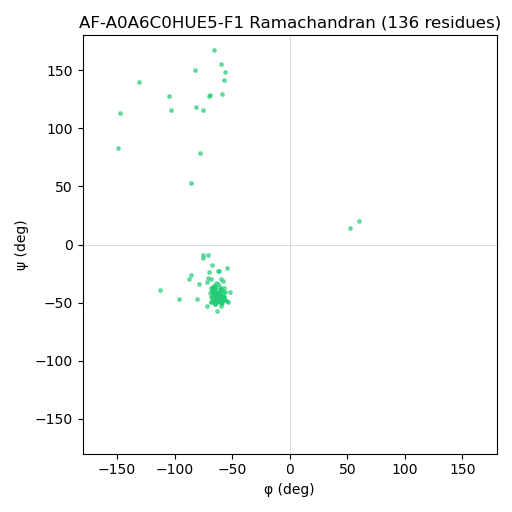 819 C CA . LEU A 1 98 ? -5.392 7.042 -4.843 1.00 96.12 98 LEU A CA 1
ATOM 820 C C . LEU A 1 98 ? -4.675 7.820 -5.948 1.00 96.12 98 LEU A C 1
ATOM 822 O O . LEU A 1 98 ? -4.476 7.296 -7.045 1.00 96.12 98 LEU A O 1
ATOM 826 N N . TYR A 1 99 ? -4.270 9.056 -5.653 1.00 97.19 99 TYR A N 1
ATOM 827 C CA . TYR A 1 99 ? -3.545 9.898 -6.599 1.00 97.19 99 TYR A CA 1
ATOM 828 C C . TYR A 1 99 ? -2.212 9.262 -7.023 1.00 97.19 99 TYR A C 1
ATOM 830 O O . TYR A 1 99 ? -1.917 9.160 -8.215 1.00 97.19 99 TYR A O 1
ATOM 838 N N . LEU A 1 100 ? -1.428 8.773 -6.057 1.00 97.19 100 LEU A N 1
ATOM 839 C CA . LEU A 1 100 ? -0.144 8.117 -6.310 1.00 97.19 100 LEU A CA 1
ATOM 840 C C . LEU A 1 100 ? -0.309 6.815 -7.095 1.00 97.19 100 LEU A C 1
ATOM 842 O O . LEU A 1 100 ? 0.481 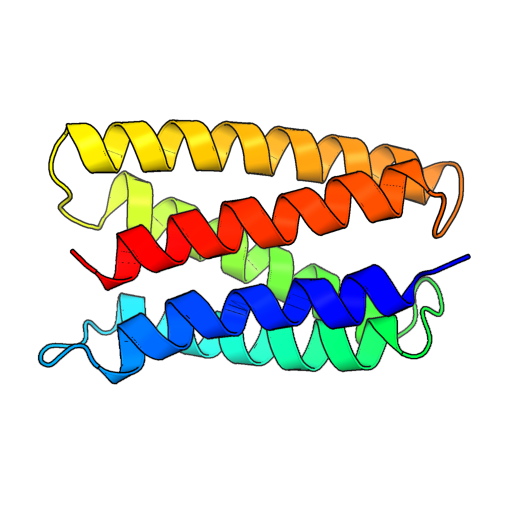6.555 -8.001 1.00 97.19 100 LEU A O 1
ATOM 846 N N . PHE A 1 101 ? -1.337 6.022 -6.788 1.00 94.12 10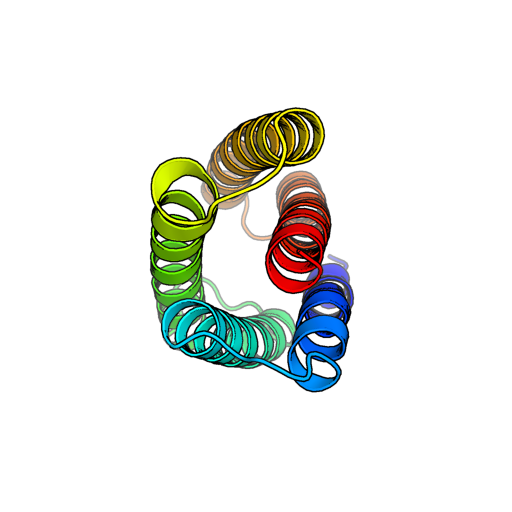1 PHE A N 1
ATOM 847 C CA . PHE A 1 101 ? -1.652 4.794 -7.514 1.00 94.12 101 PHE A CA 1
ATOM 848 C C . PHE A 1 101 ? -1.992 5.087 -8.981 1.00 94.12 101 PHE A C 1
ATOM 850 O O . PHE A 1 101 ? -1.427 4.471 -9.886 1.00 94.12 101 PHE A O 1
ATOM 857 N N . TYR A 1 102 ? -2.856 6.078 -9.224 1.00 95.69 102 TYR A N 1
ATOM 858 C CA . TYR A 1 102 ? -3.218 6.521 -10.570 1.00 95.69 102 TYR A CA 1
ATOM 859 C C . TYR A 1 102 ? -1.992 6.986 -11.366 1.00 95.69 102 TYR A C 1
ATOM 861 O O . TYR A 1 102 ? -1.743 6.501 -12.471 1.00 95.69 102 TYR A O 1
ATOM 869 N N . TRP A 1 103 ? -1.177 7.870 -10.786 1.00 96.94 103 TRP A N 1
ATOM 870 C CA . TRP A 1 103 ? 0.004 8.398 -11.466 1.00 96.94 103 TRP A CA 1
ATOM 871 C C . TRP A 1 103 ? 1.075 7.326 -11.702 1.00 96.94 103 TRP A C 1
ATOM 873 O O . TRP A 1 103 ? 1.644 7.240 -12.789 1.00 96.94 103 TRP A O 1
ATOM 883 N N . SER A 1 104 ? 1.303 6.444 -10.724 1.00 95.06 104 SER A N 1
ATOM 884 C CA . SER A 1 104 ? 2.219 5.308 -10.863 1.00 95.06 104 SER A CA 1
ATOM 885 C C . SER A 1 104 ? 1.795 4.375 -12.008 1.00 95.06 104 SER A C 1
ATOM 887 O O . SER A 1 104 ? 2.651 3.910 -12.772 1.00 95.06 104 SER A O 1
ATOM 889 N N . SER A 1 105 ? 0.488 4.153 -12.190 1.00 93.62 105 SER A N 1
ATOM 890 C CA . SER A 1 105 ? -0.060 3.369 -13.304 1.00 93.62 105 SER A CA 1
ATOM 891 C C . SER A 1 105 ? 0.164 4.039 -14.662 1.00 93.62 105 SER A C 1
ATOM 893 O O . SER A 1 105 ? 0.516 3.360 -15.625 1.00 93.62 105 SER A O 1
ATOM 895 N N . ILE A 1 106 ? -0.009 5.361 -14.759 1.00 96.44 106 ILE A N 1
ATOM 896 C CA . ILE A 1 106 ? 0.271 6.106 -15.999 1.00 96.44 106 ILE A CA 1
ATOM 897 C C . ILE A 1 106 ? 1.753 6.002 -16.350 1.00 96.44 106 ILE A C 1
ATOM 899 O O . ILE A 1 106 ? 2.104 5.643 -17.473 1.00 96.44 106 ILE A O 1
ATOM 903 N N . CYS A 1 107 ? 2.631 6.276 -15.384 1.00 95.12 107 CYS A N 1
ATOM 904 C CA . CYS A 1 107 ? 4.071 6.249 -15.607 1.00 95.12 107 CYS A CA 1
ATOM 905 C C . CYS A 1 107 ? 4.563 4.868 -16.061 1.00 95.12 107 CYS A C 1
ATOM 907 O O . CYS A 1 107 ? 5.325 4.799 -17.019 1.00 95.12 107 CYS A O 1
ATOM 909 N N . SER A 1 108 ? 4.100 3.783 -15.429 1.00 92.62 108 SER A N 1
ATOM 910 C CA . SER A 1 108 ? 4.482 2.413 -15.821 1.00 92.62 108 SER A CA 1
ATOM 911 C C . SER A 1 108 ? 3.937 1.984 -17.179 1.00 92.62 108 SER A C 1
ATOM 913 O O . SER A 1 108 ? 4.582 1.187 -17.853 1.00 92.62 108 SER A O 1
ATOM 915 N N . SER A 1 109 ? 2.777 2.507 -17.588 1.00 93.31 109 SER A N 1
ATOM 916 C CA . SER A 1 109 ? 2.199 2.221 -18.907 1.00 93.31 109 SER A CA 1
ATOM 917 C C . SER A 1 109 ? 2.976 2.901 -20.036 1.00 93.31 109 SER A C 1
ATOM 919 O O . SER A 1 109 ? 3.052 2.359 -21.134 1.00 93.31 109 SER A O 1
ATOM 921 N N . ASN A 1 110 ? 3.552 4.075 -19.762 1.00 93.44 110 ASN A N 1
ATOM 922 C CA . ASN A 1 110 ? 4.375 4.807 -20.723 1.00 93.44 110 ASN A CA 1
ATOM 923 C C . ASN A 1 110 ? 5.804 4.253 -20.787 1.00 93.44 110 ASN A C 1
ATOM 925 O O . ASN A 1 110 ? 6.336 4.040 -21.872 1.00 93.44 110 ASN A O 1
ATOM 929 N N . GLU A 1 111 ? 6.427 4.032 -19.627 1.00 93.50 111 GLU A N 1
ATOM 930 C CA . GLU A 1 111 ? 7.791 3.521 -19.522 1.00 93.50 111 GLU A CA 1
ATOM 931 C C . GLU A 1 111 ? 7.940 2.658 -18.262 1.00 93.50 111 GLU A C 1
ATOM 933 O O . GLU A 1 111 ? 7.875 3.140 -17.121 1.00 93.50 111 GLU A O 1
ATOM 938 N N . TRP A 1 112 ? 8.166 1.361 -18.480 1.00 92.44 112 TRP A N 1
ATOM 939 C CA . TRP A 1 112 ? 8.332 0.386 -17.410 1.00 92.44 112 TRP A CA 1
ATOM 940 C C . TRP A 1 112 ? 9.505 0.762 -16.496 1.00 92.44 112 TRP A C 1
ATOM 942 O O . TRP A 1 112 ? 10.612 1.020 -16.963 1.00 92.44 112 TRP A O 1
ATOM 952 N N . CYS A 1 113 ? 9.267 0.776 -15.181 1.00 90.88 113 CYS A N 1
ATOM 953 C CA . CYS A 1 113 ? 10.267 1.106 -14.157 1.00 90.88 113 CYS A CA 1
ATOM 954 C C . CYS A 1 113 ? 10.901 2.514 -14.245 1.00 90.88 113 CYS A C 1
ATOM 956 O O . CYS A 1 113 ? 11.954 2.732 -13.640 1.00 90.88 113 CYS A O 1
ATOM 958 N N . CYS A 1 114 ? 10.283 3.490 -14.927 1.00 93.56 114 CYS A N 1
ATOM 959 C CA . CYS A 1 114 ? 10.792 4.870 -14.973 1.00 93.56 114 CYS A CA 1
ATOM 960 C C . CYS A 1 114 ? 10.889 5.523 -13.578 1.00 93.56 114 CYS A C 1
ATOM 962 O O . CYS A 1 114 ? 10.167 5.167 -12.645 1.00 93.56 114 CYS A O 1
ATOM 964 N N . ASN A 1 115 ? 11.766 6.521 -13.417 1.00 94.62 115 ASN A N 1
ATOM 965 C CA . ASN A 1 115 ? 12.019 7.144 -12.108 1.00 94.62 115 ASN A CA 1
ATOM 966 C C . ASN A 1 115 ? 10.747 7.711 -11.455 1.00 94.62 115 ASN A C 1
ATOM 968 O O . ASN A 1 115 ? 10.568 7.571 -10.249 1.00 94.62 115 ASN A O 1
ATOM 972 N N . ASN A 1 116 ? 9.842 8.295 -12.247 1.00 95.12 116 ASN A N 1
ATOM 973 C CA . ASN A 1 116 ? 8.567 8.816 -11.747 1.00 95.12 116 ASN A CA 1
ATOM 974 C C . ASN A 1 116 ? 7.643 7.695 -11.256 1.00 95.12 116 ASN A C 1
ATOM 976 O O . ASN A 1 116 ? 7.014 7.836 -10.209 1.00 95.12 116 ASN A O 1
ATOM 980 N N . HIS A 1 117 ? 7.602 6.562 -11.968 1.00 94.81 117 HIS A N 1
ATOM 981 C CA . HIS A 1 117 ? 6.870 5.381 -11.519 1.00 94.81 117 HIS A CA 1
ATOM 982 C C . HIS A 1 117 ? 7.409 4.885 -10.170 1.00 94.81 117 HIS A C 1
ATOM 984 O O . HIS A 1 117 ? 6.632 4.724 -9.227 1.00 94.81 117 HIS A O 1
ATOM 990 N N . LEU A 1 118 ? 8.734 4.717 -10.062 1.00 95.44 118 LEU A N 1
ATOM 991 C CA . LEU A 1 118 ? 9.396 4.255 -8.839 1.00 95.44 118 LEU A CA 1
ATOM 992 C C . LEU A 1 118 ? 9.187 5.231 -7.673 1.00 95.44 118 LEU A C 1
ATOM 994 O O . LEU A 1 118 ? 8.925 4.806 -6.550 1.00 95.44 118 LEU A O 1
ATOM 998 N N . PHE A 1 119 ? 9.257 6.537 -7.924 1.00 95.75 119 PHE A N 1
ATOM 999 C CA . PHE A 1 119 ? 9.037 7.560 -6.905 1.00 95.75 119 PHE A CA 1
ATOM 1000 C C . PHE A 1 119 ? 7.599 7.541 -6.376 1.00 95.75 119 PHE A C 1
ATOM 1002 O O . PHE A 1 119 ? 7.385 7.463 -5.166 1.00 95.75 119 PHE A O 1
ATOM 1009 N N . CYS A 1 120 ? 6.601 7.540 -7.262 1.00 96.19 120 CYS A N 1
ATOM 1010 C CA . CYS A 1 120 ? 5.200 7.504 -6.846 1.00 96.19 120 CYS A CA 1
ATOM 1011 C C . CYS A 1 120 ? 4.840 6.203 -6.127 1.00 96.19 120 CYS A C 1
ATOM 1013 O O . CYS A 1 120 ? 4.105 6.241 -5.143 1.00 96.19 120 CYS A O 1
ATOM 1015 N N . HIS A 1 121 ? 5.398 5.072 -6.560 1.00 95.31 121 HIS A N 1
ATOM 1016 C CA . HIS A 1 121 ? 5.207 3.789 -5.885 1.00 95.31 121 HIS A CA 1
ATOM 1017 C C . HIS A 1 121 ? 5.889 3.761 -4.501 1.00 95.31 121 HIS A C 1
ATOM 1019 O O . HIS A 1 121 ? 5.319 3.268 -3.530 1.00 95.31 121 HIS A O 1
ATOM 1025 N N . SER A 1 122 ? 7.066 4.378 -4.367 1.00 95.81 122 SER A N 1
ATOM 1026 C CA . SER A 1 122 ? 7.752 4.537 -3.074 1.00 95.81 122 SER A CA 1
ATOM 1027 C C . SER A 1 122 ? 6.926 5.372 -2.091 1.00 95.81 122 SER A C 1
ATOM 1029 O O . SER A 1 122 ? 6.762 4.998 -0.930 1.00 95.81 122 SER A O 1
ATOM 1031 N N . LEU A 1 123 ? 6.369 6.497 -2.554 1.00 96.62 123 LEU A N 1
ATOM 1032 C CA . LEU A 1 123 ? 5.474 7.321 -1.741 1.00 96.62 123 LEU A CA 1
ATOM 1033 C C . LEU A 1 123 ? 4.188 6.571 -1.389 1.00 96.62 123 LEU A C 1
ATOM 1035 O O . LEU A 1 123 ? 3.706 6.686 -0.265 1.00 96.62 123 LEU A O 1
ATOM 1039 N N . PHE A 1 124 ? 3.655 5.772 -2.314 1.00 96.12 124 PHE A N 1
ATOM 1040 C CA . PHE A 1 124 ? 2.495 4.926 -2.056 1.00 96.12 124 PHE A CA 1
ATOM 1041 C C . PHE A 1 124 ? 2.760 3.979 -0.873 1.00 96.12 124 PHE A C 1
ATOM 1043 O O . PHE A 1 124 ? 1.957 3.965 0.061 1.00 96.12 124 PHE A O 1
ATOM 1050 N N . HIS A 1 125 ? 3.909 3.286 -0.844 1.00 95.44 125 HIS A N 1
ATOM 1051 C CA . HIS A 1 125 ? 4.319 2.439 0.288 1.00 95.44 125 HIS A CA 1
ATOM 1052 C C . HIS A 1 125 ? 4.397 3.204 1.616 1.00 95.44 125 HIS A C 1
ATOM 1054 O O . HIS A 1 125 ? 3.967 2.698 2.654 1.00 95.44 125 HIS A O 1
ATOM 1060 N N . LEU A 1 126 ? 4.914 4.433 1.595 1.00 96.00 126 LEU A N 1
ATOM 1061 C CA . LEU A 1 126 ? 5.000 5.267 2.790 1.00 96.00 126 LEU A CA 1
ATOM 1062 C C . LEU A 1 126 ? 3.609 5.641 3.325 1.00 96.00 126 LEU A C 1
ATOM 1064 O O . LEU A 1 126 ? 3.325 5.436 4.504 1.00 96.00 126 LEU A O 1
ATOM 1068 N N . PHE A 1 127 ? 2.728 6.168 2.472 1.00 96.38 127 PHE A N 1
ATOM 1069 C CA . PHE A 1 127 ? 1.408 6.625 2.912 1.00 96.38 127 PHE A CA 1
ATOM 1070 C C . PHE A 1 127 ? 0.508 5.473 3.359 1.00 96.38 127 PHE A C 1
ATOM 1072 O O . PHE A 1 127 ? -0.190 5.617 4.364 1.00 96.38 127 PHE A O 1
ATOM 1079 N N . ILE A 1 128 ? 0.542 4.323 2.674 1.00 95.56 128 ILE A N 1
ATOM 1080 C CA . ILE A 1 128 ? -0.220 3.152 3.123 1.00 95.56 128 ILE A CA 1
ATOM 1081 C C . ILE A 1 128 ? 0.337 2.609 4.447 1.00 95.56 128 ILE A C 1
ATOM 1083 O O . ILE A 1 128 ? -0.444 2.246 5.320 1.00 95.56 128 ILE A O 1
ATOM 1087 N N . SER A 1 129 ? 1.662 2.636 4.650 1.00 96.19 129 SER A N 1
ATOM 1088 C CA . SER A 1 129 ? 2.279 2.247 5.925 1.00 96.19 129 SER A CA 1
ATOM 1089 C C . SER A 1 129 ? 1.778 3.119 7.080 1.00 96.19 129 SER A C 1
ATOM 1091 O O . SER A 1 129 ? 1.293 2.591 8.083 1.00 96.19 129 SER A O 1
ATOM 1093 N N . ILE A 1 130 ? 1.793 4.447 6.908 1.00 95.38 130 ILE A N 1
ATOM 1094 C CA . ILE A 1 130 ? 1.278 5.403 7.900 1.00 95.38 130 ILE A CA 1
ATOM 1095 C C . ILE A 1 130 ? -0.202 5.132 8.194 1.00 95.38 130 ILE A C 1
ATOM 1097 O O . ILE A 1 130 ? -0.601 5.038 9.355 1.00 95.38 130 ILE A O 1
ATOM 1101 N N . ALA A 1 131 ? -1.022 4.970 7.156 1.00 94.69 131 ALA A N 1
ATOM 1102 C CA . ALA A 1 131 ? -2.459 4.797 7.318 1.00 94.69 131 ALA A CA 1
ATOM 1103 C C . ALA A 1 131 ? -2.813 3.462 8.007 1.00 94.69 131 ALA A C 1
ATOM 1105 O O . ALA A 1 131 ? -3.661 3.423 8.905 1.00 94.69 131 ALA A O 1
ATOM 1106 N N . CYS A 1 132 ? -2.119 2.372 7.663 1.00 95.62 132 CYS A N 1
ATOM 1107 C CA . CYS A 1 132 ? -2.240 1.095 8.366 1.00 95.62 132 CYS A CA 1
ATOM 1108 C C . CYS A 1 132 ? -1.748 1.189 9.818 1.00 95.62 132 CYS A C 1
ATOM 1110 O O . CYS A 1 132 ? -2.357 0.596 10.704 1.00 95.62 132 CYS A O 1
ATOM 1112 N N . MET A 1 133 ? -0.693 1.958 10.096 1.00 95.56 133 MET A N 1
ATOM 1113 C CA . MET A 1 133 ? -0.168 2.124 11.453 1.00 95.56 133 MET A CA 1
ATOM 1114 C C . MET A 1 133 ? -1.174 2.847 12.354 1.00 95.56 133 MET A C 1
ATOM 1116 O O . MET A 1 133 ? -1.423 2.400 13.474 1.00 95.56 133 MET A O 1
ATOM 1120 N N . LEU A 1 134 ? -1.813 3.908 11.850 1.00 93.75 134 LEU A N 1
ATOM 1121 C CA . LEU A 1 134 ? -2.916 4.584 12.544 1.00 93.75 134 LEU A CA 1
ATOM 1122 C C . LEU A 1 134 ? -4.094 3.632 12.762 1.00 93.75 134 LEU A C 1
ATOM 1124 O O . LEU A 1 134 ? -4.644 3.565 13.859 1.00 93.75 13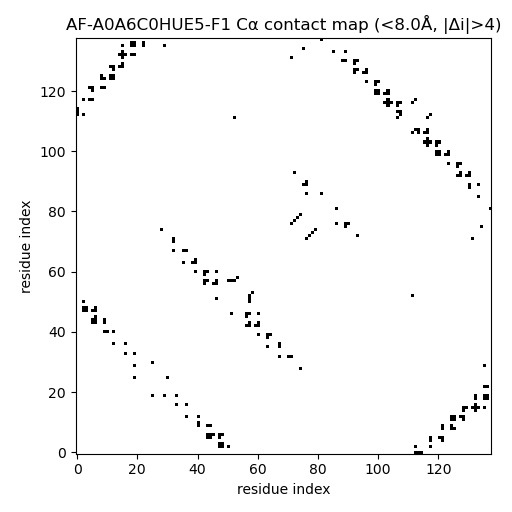4 LEU A O 1
ATOM 1128 N N . THR A 1 135 ? -4.421 2.841 11.737 1.00 93.56 135 THR A N 1
ATOM 1129 C CA . THR A 1 135 ? -5.482 1.832 11.811 1.00 93.56 135 THR A CA 1
ATOM 1130 C C . THR A 1 135 ? -5.198 0.787 12.881 1.00 93.56 135 THR A C 1
ATOM 1132 O O . THR A 1 135 ? -6.137 0.340 13.514 1.00 93.56 135 THR A O 1
ATOM 1135 N N . PHE A 1 136 ? -3.957 0.359 13.107 1.00 94.88 136 PHE A N 1
ATOM 1136 C CA . PHE A 1 136 ? -3.676 -0.655 14.127 1.00 94.88 136 PHE A CA 1
ATOM 1137 C C . PHE A 1 136 ? -3.483 -0.087 15.533 1.00 94.88 136 PHE A C 1
ATOM 1139 O O . PHE A 1 136 ? -3.735 -0.807 16.496 1.00 94.88 136 PHE A O 1
ATOM 1146 N N . THR A 1 137 ? -3.055 1.170 15.658 1.00 91.00 137 THR A N 1
ATOM 1147 C CA . THR A 1 137 ? -2.819 1.811 16.964 1.00 91.00 137 THR A CA 1
ATOM 1148 C C . THR A 1 137 ? -4.113 2.049 17.737 1.00 91.00 137 THR A C 1
ATOM 1150 O O . THR A 1 137 ? -4.164 1.770 18.933 1.00 91.00 137 THR A O 1
ATOM 1153 N N . MET A 1 138 ? -5.138 2.559 17.054 1.00 82.62 138 MET A N 1
ATOM 1154 C CA . MET A 1 138 ? -6.457 2.826 17.643 1.00 82.62 138 MET A CA 1
ATOM 1155 C C . MET A 1 138 ? -7.318 1.563 17.635 1.00 82.62 138 MET A C 1
ATOM 1157 O O . MET A 1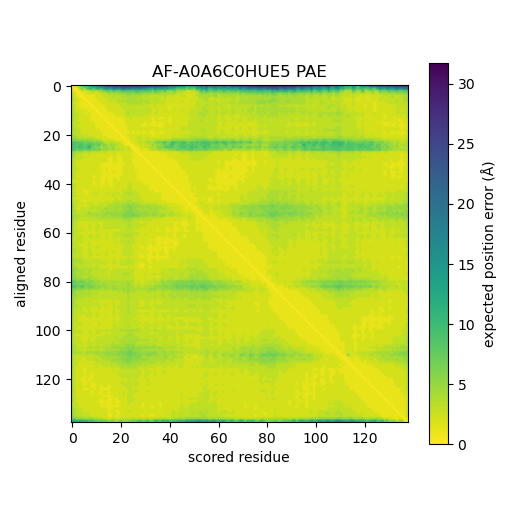 138 ? -8.390 1.529 18.257 1.00 82.62 138 MET A O 1
#

Nearest PDB structures (foldseek):
  3l8i-assembly2_D  TM=6.604E-01  e=4.507E+00  Homo sapiens
  3rqe-assembly1_A  TM=5.950E-01  e=4.088E+00  Homo sapiens
  3ajm-assembly1_B  TM=5.919E-01  e=5.753E+00  Homo sapiens
  3rqf-assembly1_D  TM=4.777E-01  e=4.733E+00  Homo sapiens

Foldseek 3Di:
DPLCLQLVLLCLLVLLLVLQVPDPDHDPLLVVLSVLSVQLNVLSNVCSVPPDPPDPSVVSNVVSVVVSLVSLCCCLQPPDDDPPVLNVLLVVLNVLLVVLVVQLVVVCVVPNPDPSNSVSSSVNSVSVSVNSNSVSND

Solvent-accessible surface area (backbone atoms only — not comparable to full-atom values): 7251 Å² total; per-residue (Å²): 126,77,53,56,53,48,30,56,33,40,54,46,48,50,56,21,48,53,43,45,70,73,41,89,79,78,50,71,70,56,52,52,52,48,53,45,50,54,52,38,38,54,34,42,36,64,26,30,76,62,77,52,82,87,33,72,54,45,51,48,30,58,49,50,48,50,54,42,50,53,51,48,50,49,40,56,74,70,66,47,84,59,61,70,69,60,46,52,51,43,52,52,37,50,54,52,39,52,52,26,51,53,52,22,51,52,36,39,73,76,38,76,78,33,70,66,18,50,49,29,48,37,51,32,33,50,42,53,20,54,42,46,30,57,60,42,71,103

Mean predicted aligned error: 2.95 Å

Radius of gyration: 14.75 Å; Cα contacts (8 Å, |Δi|>4): 143; chains: 1; bounding box: 34×28×44 Å

Organism: NCBI:txid1070528

Sequence (138 aa):
MNHYILSATSLFLLFPLFTFFNKIQKNIYETILAGLLIINILLSFLFWINPIEKCFVHKLDGIFGKISFVFFSIYTLLIKDLDYIFKLICWICFTIILYLFYWSSICSSNEWCCNNHLFCHSLFHLFISIACMLTFTM

Secondary structure (DSSP, 8-state):
--THHHHHHHGGGHHHHHHHHH-SS--HHHHHHHHHHHHHHHHHHHHHHS--TT-HHHHHHHHHHHHHHHHHHHIIIIIS---HHHHHHHHHHHHHHHHHHHHHHHHHHHSTT-HHHHHHHHHHHHHHHHHHHHHHH-

pLDDT: mean 94.39, std 3.93, range [59.56, 98.06]